Protein AF-A3MXR7-F1 (afdb_monomer_lite)

Sequence (160 aa):
MDPGIRRGLWGSVVAAVLIEAVLILSQAYGIFHAAPLALMSALVAVAVYVYFNFTKALRSAAFTALGPPVIGTAAVGVALMWTGAGVGAALVALAYLGEPVMGYFVYKRLREINAAWATLFLASAAAYAYTLPTVLLGYWQIPAAADAIKLAALIYFLRR

Secondary structure (DSSP, 8-state):
--HHHHHHHHHHHHHHHHHHHHHHHHHHH-TTSHHHHHHHHHHHHHHHHHHHHHHHHH--HHHHHHHHHHHHHHHHHHHHHHTT-THHHHHHHHHHTHHHHHHHHHHHHHHTT-HHHHHHHHHHHHHHHHHGGGGGGT-THHHHHHHHHHHHHHHHHHT-

Radius of gyration: 14.96 Å; chains: 1; bounding box: 36×28×37 Å

pLDDT: mean 95.26, std 2.96, range [83.44, 98.44]

Organism: Pyrobaculum calidifontis (strain DSM 21063 / JCM 11548 / VA1) (NCBI:txid410359)

Foldseek 3Di:
DPPLLLQLLVLLLVLLVLVLVLLVCCLVPNNLDPVSLVSLQVSLVSLVRSLVSCCVVLVDPV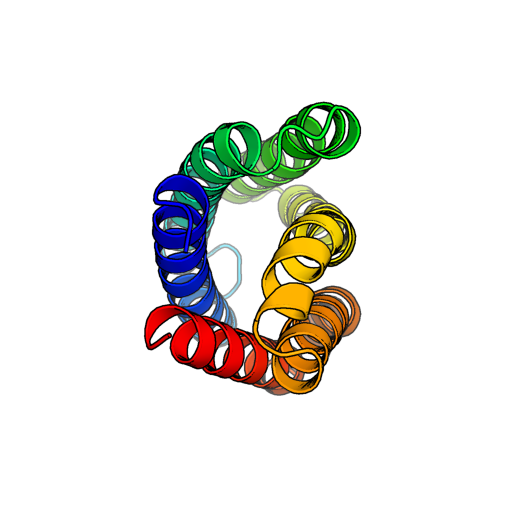LVVLSCVLSVLSNVLSVCSPVVHPVSVVSNLVSLCCQLVNLVSSLVVVVVVPVVLSCQLSVLSNQLSVCVVCVVVVPSVRSNVSSVSNSVSSVVSSVD

Structure (mmCIF, N/CA/C/O backbone):
data_AF-A3MXR7-F1
#
_entry.id   AF-A3MXR7-F1
#
loop_
_atom_site.group_PDB
_atom_site.id
_atom_site.type_symbol
_atom_site.label_atom_id
_atom_site.label_alt_id
_atom_site.label_comp_id
_atom_site.label_asym_id
_atom_site.label_entity_id
_atom_site.label_seq_id
_atom_site.pdbx_PDB_ins_code
_atom_site.Cartn_x
_atom_site.Cartn_y
_atom_site.Cartn_z
_atom_site.occupancy
_atom_site.B_iso_or_equiv
_atom_site.auth_seq_id
_atom_site.auth_comp_id
_atom_site.auth_asym_id
_atom_site.auth_atom_id
_atom_site.pdbx_PDB_model_num
ATOM 1 N N . MET A 1 1 ? -21.221 -0.484 11.506 1.00 83.44 1 MET A N 1
ATOM 2 C CA . MET A 1 1 ? -19.858 0.039 11.253 1.00 83.44 1 MET A CA 1
ATOM 3 C C . MET A 1 1 ? -19.929 1.535 10.954 1.00 83.44 1 MET A C 1
ATOM 5 O O . MET A 1 1 ? -20.853 1.940 10.258 1.00 83.44 1 MET A O 1
ATOM 9 N N . ASP A 1 2 ? -18.996 2.345 11.470 1.00 86.44 2 ASP A N 1
ATOM 10 C CA . ASP A 1 2 ? -18.902 3.782 11.151 1.00 86.44 2 ASP A CA 1
ATOM 11 C C . ASP A 1 2 ? -18.799 4.015 9.619 1.00 86.44 2 ASP A C 1
ATOM 13 O O . ASP A 1 2 ? -18.068 3.277 8.944 1.00 86.44 2 ASP A O 1
ATOM 17 N N . PRO A 1 3 ? -19.509 5.006 9.036 1.00 88.25 3 PRO A N 1
ATOM 18 C CA . PRO A 1 3 ? -19.511 5.231 7.589 1.00 88.25 3 PRO A CA 1
ATOM 19 C C . PRO A 1 3 ? -18.133 5.543 6.992 1.00 88.25 3 PRO A C 1
ATOM 21 O O . PRO A 1 3 ? -17.884 5.193 5.837 1.00 88.25 3 PRO A O 1
ATOM 24 N N . GLY A 1 4 ? -17.252 6.204 7.748 1.00 88.94 4 GLY A N 1
ATOM 25 C CA . GLY A 1 4 ? -15.880 6.494 7.342 1.00 88.94 4 GLY A CA 1
ATOM 26 C C . GLY A 1 4 ? -15.013 5.238 7.329 1.00 88.94 4 GLY A C 1
ATOM 27 O O . GLY A 1 4 ? -14.284 5.028 6.362 1.00 88.94 4 GLY A O 1
ATOM 28 N N . ILE A 1 5 ? -15.165 4.345 8.318 1.00 92.38 5 ILE A N 1
ATOM 29 C CA . ILE A 1 5 ? -14.515 3.021 8.291 1.00 92.38 5 ILE A CA 1
ATOM 30 C C . ILE A 1 5 ? -14.971 2.236 7.063 1.00 92.38 5 ILE A C 1
ATOM 32 O O . ILE A 1 5 ? -14.135 1.757 6.304 1.00 92.38 5 ILE A O 1
ATOM 36 N N . ARG A 1 6 ? -16.282 2.151 6.811 1.00 94.31 6 ARG A N 1
ATOM 37 C CA . ARG A 1 6 ? -16.815 1.373 5.683 1.00 94.31 6 ARG A CA 1
ATOM 38 C C . ARG A 1 6 ? -16.319 1.884 4.326 1.00 94.31 6 ARG A C 1
ATOM 40 O O . ARG A 1 6 ? -15.952 1.082 3.473 1.00 94.31 6 ARG A O 1
ATOM 47 N N . ARG A 1 7 ? -16.285 3.207 4.120 1.00 95.38 7 ARG A N 1
ATOM 48 C CA . ARG A 1 7 ? -15.727 3.816 2.896 1.00 95.38 7 ARG A CA 1
ATOM 49 C C . ARG A 1 7 ? -14.224 3.583 2.770 1.00 95.38 7 ARG A C 1
ATOM 51 O O . ARG A 1 7 ? -13.757 3.256 1.684 1.00 95.38 7 ARG A O 1
ATOM 58 N N . GLY A 1 8 ? -13.488 3.705 3.877 1.00 95.12 8 GLY A N 1
ATOM 59 C CA . GLY A 1 8 ? -12.064 3.381 3.929 1.00 95.12 8 GLY A CA 1
ATOM 60 C C . GLY A 1 8 ? -11.797 1.935 3.510 1.00 95.12 8 GLY A C 1
ATOM 61 O O . GLY A 1 8 ? -10.971 1.708 2.636 1.00 95.12 8 GLY A O 1
ATOM 62 N N . LEU A 1 9 ? -12.568 0.975 4.036 1.00 96.62 9 LEU A N 1
ATOM 63 C CA . LEU A 1 9 ? -12.457 -0.442 3.6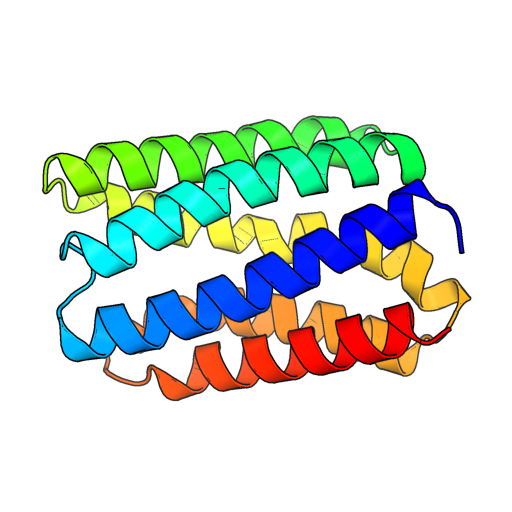70 1.00 96.62 9 LEU A CA 1
ATOM 64 C C . LEU A 1 9 ? -12.776 -0.704 2.195 1.00 96.62 9 LEU A C 1
ATOM 66 O O . LEU A 1 9 ? -12.068 -1.479 1.562 1.00 96.62 9 LEU A O 1
ATOM 70 N N . TRP A 1 10 ? -13.793 -0.051 1.627 1.00 97.12 10 TRP A N 1
ATOM 71 C CA . TRP A 1 10 ? -14.056 -0.134 0.185 1.00 97.12 10 TRP A CA 1
ATOM 72 C C . TRP A 1 10 ? -12.869 0.365 -0.638 1.00 97.12 10 TRP A C 1
ATOM 74 O O . TRP A 1 10 ? -12.454 -0.307 -1.578 1.00 97.12 10 TRP A O 1
ATOM 84 N N . GLY A 1 11 ? -12.285 1.503 -0.257 1.00 96.75 11 GLY A N 1
ATOM 85 C CA . GLY A 1 11 ? -11.065 1.998 -0.890 1.00 96.75 11 GLY A CA 1
ATOM 86 C C . GLY A 1 11 ? -9.891 1.024 -0.737 1.00 96.75 11 GLY A C 1
ATOM 87 O O . GLY A 1 11 ? -9.161 0.804 -1.695 1.00 96.75 11 GLY A O 1
ATOM 88 N N . SER A 1 12 ? -9.743 0.375 0.422 1.00 96.88 12 SER A N 1
ATOM 89 C CA . SER A 1 12 ? -8.726 -0.663 0.641 1.00 96.88 12 SER A CA 1
ATOM 90 C C . SER A 1 12 ? -8.955 -1.920 -0.205 1.00 96.88 12 SER A C 1
ATOM 92 O O . SER A 1 12 ? -7.984 -2.522 -0.649 1.00 96.88 12 SER A O 1
ATOM 94 N N . VAL A 1 13 ? -10.208 -2.307 -0.468 1.00 98.12 13 VAL A N 1
ATOM 95 C CA . VAL A 1 13 ? -10.530 -3.396 -1.408 1.00 98.12 13 VAL A CA 1
ATOM 96 C C . VAL A 1 13 ? -10.111 -3.024 -2.823 1.00 98.12 13 VAL A C 1
ATOM 98 O O . VAL A 1 13 ? -9.463 -3.822 -3.492 1.00 98.12 13 VAL A O 1
ATOM 101 N N . VAL A 1 14 ? -10.439 -1.806 -3.265 1.00 98.12 14 VAL A N 1
ATOM 102 C CA . VAL A 1 14 ? -9.998 -1.306 -4.574 1.00 98.12 14 VAL A CA 1
ATOM 103 C C . VAL A 1 14 ? -8.471 -1.302 -4.650 1.00 98.12 14 VAL A C 1
ATOM 105 O O . VAL A 1 14 ? -7.920 -1.768 -5.640 1.00 98.12 14 VAL A O 1
ATOM 108 N N . ALA A 1 15 ? -7.786 -0.846 -3.597 1.00 97.50 15 ALA A N 1
ATOM 109 C CA . ALA A 1 15 ? -6.329 -0.863 -3.537 1.00 97.50 15 ALA A CA 1
ATOM 110 C C . ALA A 1 15 ? -5.756 -2.281 -3.674 1.00 97.50 15 ALA A C 1
ATOM 112 O O . ALA A 1 15 ? -4.865 -2.475 -4.488 1.00 97.50 15 ALA A O 1
ATOM 113 N N . ALA A 1 16 ? -6.287 -3.270 -2.951 1.00 97.62 16 ALA A N 1
ATOM 114 C CA . ALA A 1 16 ? -5.831 -4.659 -3.059 1.00 97.62 16 ALA A CA 1
ATOM 115 C C . ALA A 1 16 ? -5.998 -5.212 -4.491 1.00 97.62 16 ALA A C 1
ATOM 117 O O . ALA A 1 16 ? -5.058 -5.709 -5.099 1.00 97.62 16 ALA A O 1
ATOM 118 N N . VAL A 1 17 ? -7.157 -4.996 -5.122 1.00 98.25 17 VAL A N 1
ATOM 119 C CA . VAL A 1 17 ? -7.364 -5.417 -6.523 1.00 98.25 17 VAL A CA 1
ATOM 120 C C . VAL A 1 17 ? -6.369 -4.745 -7.480 1.00 98.25 17 VAL A C 1
ATOM 122 O O . VAL A 1 17 ? -5.852 -5.383 -8.397 1.00 98.25 17 VAL A O 1
ATOM 125 N N . LEU A 1 18 ? -6.086 -3.456 -7.276 1.00 97.94 18 LEU A N 1
ATOM 126 C CA . LEU A 1 18 ? -5.090 -2.738 -8.071 1.00 97.94 18 LEU A CA 1
ATOM 127 C C . LEU A 1 18 ? -3.665 -3.244 -7.808 1.00 97.94 18 LEU A C 1
ATOM 129 O O . LEU A 1 18 ? -2.881 -3.303 -8.749 1.00 97.94 18 LEU A O 1
ATOM 133 N N . ILE A 1 19 ? -3.330 -3.622 -6.572 1.00 96.81 19 ILE A N 1
ATOM 134 C CA . ILE A 1 19 ? -2.037 -4.215 -6.209 1.00 96.81 19 ILE A CA 1
ATOM 135 C C . ILE A 1 19 ? -1.824 -5.531 -6.957 1.00 96.81 19 ILE A C 1
ATOM 137 O O . ILE A 1 19 ? -0.790 -5.692 -7.603 1.00 96.81 19 ILE A O 1
ATOM 141 N N . GLU A 1 20 ? -2.810 -6.427 -6.954 1.00 97.38 20 GLU A N 1
ATOM 142 C CA . GLU A 1 20 ? -2.746 -7.681 -7.715 1.00 97.38 20 GLU A CA 1
ATOM 143 C C . GLU A 1 20 ? -2.509 -7.426 -9.208 1.00 97.38 20 GLU A C 1
ATOM 145 O O . GLU A 1 20 ? -1.615 -8.006 -9.827 1.00 97.38 20 GLU A O 1
ATOM 150 N N . ALA A 1 21 ? -3.256 -6.484 -9.791 1.00 97.81 21 ALA A N 1
ATOM 151 C CA . ALA A 1 21 ? -3.072 -6.098 -11.185 1.00 97.81 21 ALA A CA 1
ATOM 152 C C . ALA A 1 21 ? -1.672 -5.509 -11.446 1.00 97.81 21 ALA A C 1
ATOM 154 O O . ALA A 1 21 ? -1.057 -5.819 -12.468 1.00 97.81 21 ALA A O 1
ATOM 155 N N . VAL A 1 22 ? -1.132 -4.702 -10.524 1.00 97.25 22 VAL A N 1
ATOM 156 C CA . VAL A 1 22 ? 0.243 -4.188 -10.602 1.00 97.25 22 VAL A CA 1
ATOM 157 C C . VAL A 1 22 ? 1.254 -5.327 -10.588 1.00 97.25 22 VAL A C 1
ATOM 159 O O . VAL A 1 22 ? 2.165 -5.301 -11.413 1.00 97.25 22 VAL A O 1
ATOM 162 N N . LEU A 1 23 ? 1.116 -6.314 -9.699 1.00 96.38 23 LEU A N 1
ATOM 163 C CA . LEU A 1 23 ? 2.036 -7.452 -9.619 1.00 96.38 23 LEU A CA 1
ATOM 164 C C . LEU A 1 23 ? 2.030 -8.262 -10.919 1.00 96.38 23 LEU A C 1
ATOM 166 O O . LEU A 1 23 ? 3.094 -8.505 -11.487 1.00 96.38 23 LEU A O 1
ATOM 170 N N . ILE A 1 24 ? 0.845 -8.598 -11.436 1.00 97.00 24 ILE A N 1
ATOM 171 C CA . ILE A 1 24 ? 0.683 -9.358 -12.685 1.00 97.00 24 ILE A CA 1
ATOM 172 C C . ILE A 1 24 ? 1.297 -8.602 -13.870 1.00 97.00 24 ILE A C 1
ATOM 174 O O . ILE A 1 24 ? 2.087 -9.160 -14.633 1.00 97.00 24 ILE A O 1
ATOM 178 N N . LEU A 1 25 ? 0.965 -7.317 -14.032 1.00 97.44 25 LEU A N 1
ATOM 179 C CA . LEU A 1 25 ? 1.476 -6.519 -15.149 1.00 97.44 25 LEU A CA 1
ATOM 180 C C . LEU A 1 25 ? 2.975 -6.241 -15.023 1.00 97.44 25 LEU A C 1
ATOM 182 O O . LEU A 1 25 ? 3.672 -6.215 -16.034 1.00 97.44 25 LEU A O 1
ATOM 186 N N . SER A 1 26 ? 3.483 -6.056 -13.804 1.00 96.25 26 SER A N 1
ATOM 187 C CA . SER A 1 26 ? 4.916 -5.870 -13.560 1.00 96.25 26 SER A CA 1
ATOM 188 C C . SER A 1 26 ? 5.708 -7.137 -13.854 1.00 96.25 26 SER A C 1
ATOM 190 O O . SER A 1 26 ? 6.800 -7.046 -14.408 1.00 96.25 26 SER A O 1
ATOM 192 N N . GLN A 1 27 ? 5.159 -8.311 -13.536 1.00 96.19 27 GLN A N 1
ATOM 193 C CA . GLN A 1 27 ? 5.761 -9.591 -13.898 1.00 96.19 27 GLN A CA 1
ATOM 194 C C . GLN A 1 27 ? 5.785 -9.791 -15.420 1.00 96.19 27 GLN A C 1
ATOM 196 O O . GLN A 1 27 ? 6.782 -10.270 -15.954 1.00 96.19 27 GLN A O 1
ATOM 201 N N . ALA A 1 28 ? 4.708 -9.419 -16.118 1.00 96.69 28 ALA A N 1
ATOM 202 C CA . ALA A 1 28 ? 4.582 -9.618 -17.561 1.00 96.69 28 ALA A CA 1
ATOM 203 C C . ALA A 1 28 ? 5.395 -8.614 -18.399 1.00 96.69 28 ALA A C 1
ATOM 205 O O . ALA A 1 28 ? 5.985 -8.993 -19.407 1.00 96.69 28 ALA A O 1
ATOM 206 N N . TYR A 1 29 ? 5.415 -7.338 -18.001 1.00 96.75 29 TYR A N 1
ATOM 207 C CA . TYR A 1 29 ? 5.932 -6.237 -18.826 1.00 96.75 29 TYR A CA 1
ATOM 208 C C . TYR A 1 29 ? 7.077 -5.447 -18.176 1.00 96.75 29 TYR A C 1
ATOM 210 O O . TYR A 1 29 ? 7.679 -4.591 -18.822 1.00 96.75 29 TYR A O 1
ATOM 218 N N . GLY A 1 30 ? 7.389 -5.717 -16.908 1.00 94.94 30 GLY A N 1
ATOM 219 C CA . GLY A 1 30 ? 8.355 -4.959 -16.117 1.00 94.94 30 GLY A CA 1
ATOM 220 C C . GLY A 1 30 ? 7.739 -3.761 -15.387 1.00 94.94 30 GLY A C 1
ATOM 221 O O . GLY A 1 30 ? 6.766 -3.150 -15.825 1.00 94.94 30 GLY A O 1
ATOM 222 N N . ILE A 1 31 ? 8.350 -3.392 -14.259 1.00 93.50 31 ILE A N 1
ATOM 223 C CA . ILE A 1 31 ? 7.847 -2.353 -13.339 1.00 93.50 31 ILE A CA 1
ATOM 224 C C . ILE A 1 31 ? 7.859 -0.927 -13.920 1.00 93.50 31 ILE A C 1
ATOM 226 O O . ILE A 1 31 ? 7.151 -0.062 -13.417 1.00 93.50 31 ILE A O 1
ATOM 230 N N . PHE A 1 32 ? 8.651 -0.678 -14.969 1.00 96.19 32 PHE A N 1
ATOM 231 C CA . PHE A 1 32 ? 8.739 0.622 -15.653 1.00 96.19 32 PHE A CA 1
ATOM 232 C C . PHE A 1 32 ? 7.809 0.730 -16.865 1.00 96.19 32 PHE A C 1
ATOM 234 O O . PHE A 1 32 ? 7.804 1.747 -17.555 1.00 96.19 32 PHE A O 1
ATOM 241 N N . HIS A 1 33 ? 7.022 -0.307 -17.154 1.00 97.69 33 HIS A N 1
ATOM 242 C CA . HIS A 1 33 ? 6.055 -0.247 -18.237 1.00 97.69 33 HIS A CA 1
ATOM 243 C C . HIS A 1 33 ? 4.906 0.718 -17.891 1.00 97.69 33 HIS A C 1
ATOM 245 O O . HIS A 1 33 ? 4.482 0.819 -16.739 1.00 97.69 33 HIS A O 1
ATOM 251 N N . ALA A 1 34 ? 4.351 1.410 -18.890 1.00 97.50 34 ALA A N 1
ATOM 252 C CA . ALA A 1 34 ? 3.332 2.442 -18.666 1.00 97.50 34 ALA A CA 1
ATOM 253 C C . ALA A 1 34 ? 2.077 1.912 -17.946 1.00 97.50 34 ALA A C 1
ATOM 255 O O . ALA A 1 34 ? 1.485 2.614 -17.131 1.00 97.50 34 ALA A O 1
ATOM 256 N N . ALA A 1 35 ? 1.683 0.663 -18.220 1.00 97.75 35 ALA A N 1
ATOM 257 C CA . ALA A 1 35 ? 0.505 0.045 -17.609 1.00 97.75 35 ALA A CA 1
ATOM 258 C C . ALA A 1 35 ? 0.625 -0.141 -16.076 1.00 97.75 35 ALA A C 1
ATOM 260 O O . ALA A 1 35 ? -0.219 0.407 -15.363 1.00 97.75 35 ALA A O 1
ATOM 261 N N . PRO A 1 36 ? 1.644 -0.841 -15.525 1.00 97.38 36 PRO A N 1
ATOM 262 C CA . PRO A 1 36 ? 1.823 -0.915 -14.074 1.00 97.38 36 PRO A CA 1
ATOM 263 C C . PRO A 1 36 ? 2.065 0.461 -13.444 1.00 97.38 36 PRO A C 1
ATOM 265 O O . PRO A 1 36 ? 1.512 0.725 -12.379 1.00 97.38 36 PRO A O 1
ATOM 268 N N . LEU A 1 37 ? 2.788 1.374 -14.106 1.00 98.00 37 LEU A N 1
ATOM 269 C CA . LEU A 1 37 ? 2.983 2.737 -13.595 1.00 98.00 37 LEU A CA 1
ATOM 270 C C . LEU A 1 37 ? 1.668 3.514 -13.459 1.00 98.00 37 LEU A C 1
ATOM 272 O O . LEU A 1 37 ? 1.444 4.163 -12.438 1.00 98.00 37 LEU A O 1
ATOM 276 N N . ALA A 1 38 ? 0.768 3.411 -14.439 1.00 98.31 38 ALA A N 1
ATOM 277 C CA . ALA A 1 38 ? -0.552 4.031 -14.368 1.00 98.31 38 ALA A CA 1
ATOM 278 C C . ALA A 1 38 ? -1.376 3.485 -13.190 1.00 98.31 38 ALA A C 1
ATOM 280 O O . ALA A 1 38 ? -2.007 4.259 -12.466 1.00 98.31 38 ALA A O 1
ATOM 281 N N . LEU A 1 39 ? -1.328 2.171 -12.944 1.00 98.25 39 LEU A N 1
ATOM 282 C CA . LEU A 1 39 ? -1.993 1.568 -11.788 1.00 98.25 39 LEU A CA 1
ATOM 283 C C . LEU A 1 39 ? -1.348 1.986 -10.460 1.00 98.25 39 LEU A C 1
ATOM 285 O O . LEU A 1 39 ? -2.065 2.265 -9.502 1.00 98.25 39 LEU A O 1
ATOM 289 N N . MET A 1 40 ? -0.019 2.103 -10.394 1.00 98.25 40 MET A N 1
ATOM 290 C CA . MET A 1 40 ? 0.672 2.638 -9.216 1.00 98.25 40 MET A CA 1
ATOM 291 C C . MET A 1 40 ? 0.295 4.105 -8.952 1.00 98.25 40 MET A C 1
ATOM 293 O O . MET A 1 40 ? 0.072 4.489 -7.805 1.00 98.25 40 MET A O 1
ATOM 297 N N . SER A 1 41 ? 0.147 4.932 -9.992 1.00 98.44 41 SER A N 1
ATOM 298 C CA . SER A 1 41 ? -0.374 6.300 -9.854 1.00 98.44 41 SER A CA 1
ATOM 299 C C . SER A 1 41 ? -1.822 6.313 -9.350 1.00 98.44 41 SER A C 1
ATOM 301 O O . SER A 1 41 ? -2.158 7.098 -8.461 1.00 98.44 41 SER A O 1
ATOM 303 N N . ALA A 1 42 ? -2.672 5.413 -9.851 1.00 98.25 42 ALA A N 1
ATOM 304 C CA . ALA A 1 42 ? -4.031 5.248 -9.340 1.00 98.25 42 ALA A CA 1
ATOM 305 C C . ALA A 1 42 ? -4.037 4.809 -7.864 1.00 98.25 42 ALA A C 1
ATOM 307 O O . ALA A 1 42 ? -4.819 5.336 -7.074 1.00 98.25 42 ALA A O 1
ATOM 308 N N . LEU A 1 43 ? -3.126 3.916 -7.462 1.00 98.00 43 LEU A N 1
ATOM 309 C CA . LEU A 1 43 ? -2.955 3.497 -6.069 1.00 98.00 43 LEU A CA 1
ATOM 310 C C . LEU A 1 43 ? -2.607 4.666 -5.147 1.00 98.00 43 LEU A C 1
ATOM 312 O O . LEU A 1 43 ? -3.147 4.734 -4.047 1.00 98.00 43 LEU A O 1
ATOM 316 N N . VAL A 1 44 ? -1.783 5.620 -5.589 1.00 98.25 44 VAL A N 1
ATOM 317 C CA . VAL A 1 44 ? -1.504 6.843 -4.816 1.00 98.25 44 VAL A CA 1
ATOM 318 C C . VAL A 1 44 ? -2.790 7.645 -4.588 1.00 98.25 44 VAL A C 1
ATOM 320 O O . VAL A 1 44 ? -3.073 8.048 -3.458 1.00 98.25 44 VAL A O 1
ATOM 323 N N . ALA A 1 45 ? -3.617 7.831 -5.621 1.00 98.19 45 ALA A N 1
ATOM 324 C CA . ALA A 1 45 ? -4.900 8.525 -5.482 1.00 98.19 45 ALA A CA 1
ATOM 325 C C . ALA A 1 45 ? -5.868 7.779 -4.542 1.00 98.19 45 ALA A C 1
ATOM 327 O O . ALA A 1 45 ? -6.517 8.394 -3.689 1.00 98.19 45 ALA A O 1
ATOM 328 N N . VAL A 1 46 ? -5.925 6.447 -4.641 1.00 97.88 46 VAL A N 1
ATOM 329 C CA . VAL A 1 46 ? -6.710 5.605 -3.729 1.00 97.88 46 VAL A CA 1
ATOM 330 C C . VAL A 1 46 ? -6.179 5.708 -2.298 1.00 97.88 46 VAL A C 1
ATOM 332 O O . VAL A 1 46 ? -6.975 5.829 -1.370 1.00 97.88 46 VAL A O 1
ATOM 335 N N . ALA A 1 47 ? -4.862 5.739 -2.094 1.00 97.00 47 ALA A N 1
ATOM 336 C CA . ALA A 1 47 ? -4.255 5.885 -0.774 1.00 97.00 47 ALA A CA 1
ATOM 337 C C . ALA A 1 47 ? -4.640 7.220 -0.118 1.00 97.00 47 ALA A C 1
ATOM 339 O O . ALA A 1 47 ? -5.010 7.240 1.056 1.00 97.00 47 ALA A O 1
ATOM 340 N N . VAL A 1 48 ? -4.656 8.317 -0.884 1.00 97.88 48 VAL A N 1
ATOM 341 C CA . VAL A 1 48 ? -5.157 9.624 -0.426 1.00 97.88 48 VAL A CA 1
ATOM 342 C C . VAL A 1 48 ? -6.632 9.537 -0.020 1.00 97.88 48 VAL A C 1
ATOM 344 O O . VAL A 1 48 ? -7.006 9.976 1.072 1.00 97.88 48 VAL A O 1
ATOM 347 N N . TYR A 1 49 ? -7.479 8.933 -0.860 1.00 97.06 49 TYR A N 1
ATOM 348 C CA . TYR A 1 49 ? -8.898 8.734 -0.551 1.00 97.06 49 TYR A CA 1
ATOM 349 C C . TYR A 1 49 ? -9.097 7.924 0.740 1.00 97.06 49 TYR A C 1
ATOM 351 O O . TYR A 1 49 ? -9.857 8.326 1.628 1.00 97.06 49 TYR A O 1
ATOM 359 N N . VAL A 1 50 ? -8.403 6.794 0.865 1.00 96.38 50 VAL A N 1
ATOM 360 C CA . VAL A 1 50 ? -8.473 5.899 2.025 1.00 96.38 50 VAL A CA 1
ATOM 361 C C . VAL A 1 50 ? -8.010 6.623 3.288 1.00 96.38 50 VAL A C 1
ATOM 363 O O . VAL A 1 50 ? -8.704 6.583 4.306 1.00 96.38 50 VAL A O 1
ATOM 366 N N . TYR A 1 51 ? -6.898 7.356 3.207 1.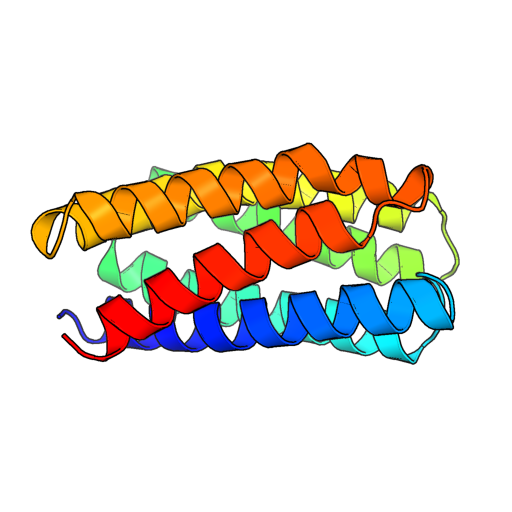00 96.25 51 TYR A N 1
ATOM 367 C CA . TYR A 1 51 ? -6.372 8.163 4.302 1.00 96.25 51 TYR A CA 1
ATOM 368 C C . TYR A 1 51 ? -7.398 9.166 4.823 1.00 96.25 51 TYR A C 1
ATOM 370 O O . TYR A 1 51 ? -7.660 9.193 6.023 1.00 96.25 51 TYR A O 1
ATOM 378 N N . PHE A 1 52 ? -8.052 9.946 3.959 1.00 96.00 52 PHE A N 1
ATOM 379 C CA . PHE A 1 52 ? -9.041 10.921 4.425 1.00 96.00 52 PHE A CA 1
ATOM 380 C C . PHE A 1 52 ? -10.259 10.278 5.097 1.00 96.00 52 PHE A C 1
ATOM 382 O O . PHE A 1 52 ? -10.785 10.832 6.067 1.00 96.00 52 PHE A O 1
ATOM 389 N N . ASN A 1 53 ? -10.714 9.121 4.611 1.00 95.50 53 ASN A N 1
ATOM 390 C CA . ASN A 1 53 ? -11.828 8.402 5.229 1.00 95.50 53 ASN A CA 1
ATOM 391 C C . ASN A 1 53 ? -11.437 7.832 6.600 1.00 95.50 53 ASN A C 1
ATOM 393 O O . ASN A 1 53 ? -12.170 8.018 7.575 1.00 95.50 53 ASN A O 1
ATOM 397 N N 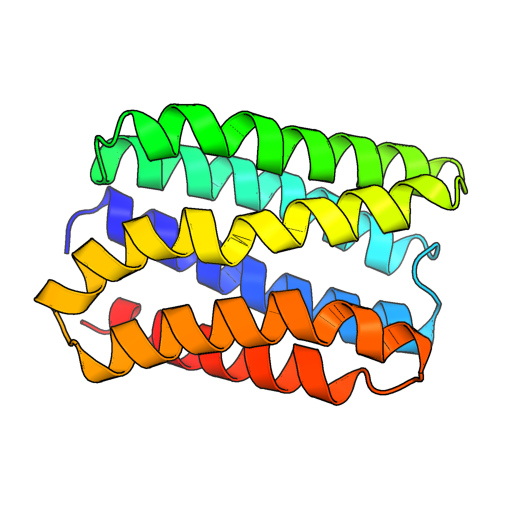. PHE A 1 54 ? -10.260 7.211 6.707 1.00 94.44 54 PHE A N 1
ATOM 398 C CA . PHE A 1 54 ? -9.785 6.657 7.971 1.00 94.44 54 PHE A CA 1
ATOM 399 C C . PHE A 1 54 ? -9.371 7.723 8.979 1.00 94.44 54 PHE A C 1
ATOM 401 O O . PHE A 1 54 ? -9.693 7.574 10.150 1.00 94.44 54 PHE A O 1
ATOM 408 N N . THR A 1 55 ? -8.763 8.833 8.573 1.00 93.00 55 THR A N 1
ATOM 409 C CA . THR A 1 55 ? -8.423 9.933 9.490 1.00 93.00 55 THR A CA 1
ATOM 410 C C . THR A 1 55 ? -9.663 10.456 10.216 1.00 93.00 55 THR A C 1
ATOM 412 O O . THR A 1 55 ? -9.653 10.605 11.440 1.00 93.00 55 THR A O 1
ATOM 415 N N . LYS A 1 56 ? -10.772 10.649 9.488 1.00 87.88 56 LYS A N 1
ATOM 416 C CA . LYS A 1 56 ? -12.048 11.101 10.068 1.00 87.88 56 LYS A CA 1
ATOM 417 C C . LYS A 1 56 ? -12.634 10.092 11.060 1.00 87.88 56 LYS A C 1
ATOM 419 O O . LYS A 1 56 ? -13.170 10.495 12.092 1.00 87.88 56 LYS A O 1
ATOM 424 N N . ALA A 1 57 ? -12.526 8.801 10.751 1.00 90.06 57 ALA A N 1
ATOM 425 C CA . ALA A 1 57 ? -13.133 7.732 11.537 1.00 90.06 57 ALA A CA 1
ATOM 426 C C . ALA A 1 57 ? -12.278 7.280 12.736 1.00 90.06 57 ALA A C 1
ATOM 428 O O . ALA A 1 57 ? -12.790 7.024 13.824 1.00 90.06 57 ALA A O 1
ATOM 429 N N . LEU A 1 58 ? -10.960 7.186 12.556 1.00 90.31 58 LEU A N 1
ATOM 430 C CA . LEU A 1 58 ? -10.023 6.702 13.567 1.00 90.31 58 LEU A CA 1
ATOM 431 C C . LEU A 1 58 ? -9.705 7.770 14.613 1.00 90.31 58 LEU A C 1
ATOM 433 O O . LEU A 1 58 ? -9.485 7.408 15.768 1.00 90.31 58 LEU A O 1
ATOM 437 N N . ARG A 1 59 ? -9.690 9.056 14.220 1.00 88.69 59 ARG A N 1
ATOM 438 C CA . ARG A 1 59 ? -9.354 10.210 15.080 1.00 88.69 59 ARG A CA 1
ATOM 439 C C . ARG A 1 59 ? -8.035 10.035 15.849 1.00 88.69 59 ARG A C 1
ATOM 441 O O . ARG A 1 59 ? -7.888 10.505 16.972 1.00 88.69 59 ARG A O 1
ATOM 448 N N . SER A 1 60 ? -7.073 9.332 15.252 1.00 92.31 60 SER A N 1
ATOM 449 C CA . SER A 1 60 ? -5.762 9.082 15.849 1.00 92.31 60 SER A CA 1
ATOM 450 C C . SER A 1 60 ? -4.747 10.095 15.335 1.00 92.31 60 SER A C 1
ATOM 452 O O . SER A 1 60 ? -4.470 10.128 14.139 1.00 92.31 60 SER A O 1
ATOM 454 N N . ALA A 1 61 ? -4.149 10.879 16.237 1.00 92.00 61 ALA A N 1
ATOM 455 C CA . ALA A 1 61 ? -3.105 11.842 15.881 1.00 92.00 61 ALA A CA 1
ATOM 456 C C . ALA A 1 61 ? -1.901 11.172 15.196 1.00 92.00 61 ALA A C 1
ATOM 458 O O . ALA A 1 61 ? -1.371 11.704 14.226 1.00 92.00 61 ALA A O 1
ATOM 459 N N . ALA A 1 62 ? -1.517 9.974 15.650 1.00 92.88 62 ALA A N 1
ATOM 460 C CA . ALA A 1 62 ? -0.420 9.215 15.056 1.00 92.88 62 ALA A CA 1
ATOM 461 C C . ALA A 1 62 ? -0.730 8.781 13.613 1.00 92.88 62 ALA A C 1
ATOM 463 O O . ALA A 1 62 ? 0.108 8.959 12.738 1.00 92.88 62 ALA A O 1
ATOM 464 N N . PHE A 1 63 ? -1.943 8.284 13.336 1.00 93.44 63 PHE A N 1
ATOM 465 C CA . PHE A 1 63 ? -2.359 7.944 11.968 1.00 93.44 63 PHE A CA 1
ATOM 466 C C . PHE A 1 63 ? -2.319 9.171 11.044 1.00 93.44 63 PHE A C 1
ATOM 468 O O . PHE A 1 63 ? -1.787 9.103 9.938 1.00 93.44 63 PHE A O 1
ATOM 475 N N . THR A 1 64 ? -2.833 10.309 11.521 1.00 94.62 64 THR A N 1
ATOM 476 C CA . THR A 1 64 ? -2.823 11.579 10.780 1.00 94.62 64 THR A CA 1
ATOM 477 C C . THR A 1 64 ? -1.403 12.074 10.501 1.00 94.62 64 THR A C 1
ATOM 479 O O . THR A 1 64 ? -1.147 12.626 9.438 1.00 94.62 64 THR A O 1
ATOM 482 N N . ALA A 1 65 ? -0.469 11.875 11.432 1.00 94.50 65 ALA A N 1
ATOM 483 C CA . ALA A 1 65 ? 0.917 12.303 11.264 1.00 94.50 65 ALA A CA 1
ATOM 484 C C . ALA A 1 65 ? 1.721 11.375 10.336 1.00 94.50 65 ALA A C 1
ATOM 486 O O . ALA A 1 65 ? 2.537 11.853 9.553 1.00 94.50 65 ALA A O 1
ATOM 487 N N . LEU A 1 66 ? 1.493 10.060 10.407 1.00 94.06 66 LEU A N 1
ATOM 488 C CA . LEU A 1 66 ? 2.262 9.056 9.660 1.00 94.06 66 LEU A CA 1
ATOM 489 C C . LEU A 1 66 ? 1.766 8.850 8.223 1.00 94.06 66 LEU A C 1
ATOM 491 O O . LEU A 1 66 ? 2.557 8.503 7.348 1.00 94.06 66 LEU A O 1
ATOM 495 N N . GLY A 1 67 ? 0.477 9.082 7.959 1.00 93.56 67 GLY A N 1
ATOM 496 C CA . GLY A 1 67 ? -0.110 8.873 6.634 1.00 93.56 67 GLY A CA 1
ATOM 497 C C . GLY A 1 67 ? 0.502 9.731 5.521 1.00 93.56 67 GLY A C 1
ATOM 498 O O . GLY A 1 67 ? 0.904 9.165 4.502 1.00 93.56 67 GLY A O 1
ATOM 499 N N . PRO A 1 68 ? 0.614 11.066 5.677 1.00 96.62 68 PRO A N 1
ATOM 500 C CA . PRO A 1 68 ? 1.149 11.928 4.628 1.00 96.62 68 PRO A CA 1
ATOM 501 C C . PRO A 1 68 ? 2.593 11.597 4.224 1.00 96.62 68 PRO A C 1
ATOM 503 O O . PRO A 1 68 ? 2.830 11.524 3.021 1.00 96.62 68 PRO A O 1
ATOM 506 N N . PRO A 1 69 ? 3.540 11.324 5.148 1.00 96.62 69 PRO A N 1
ATOM 507 C CA . PRO A 1 69 ? 4.866 10.839 4.774 1.00 96.62 69 PRO A CA 1
ATOM 508 C C . PRO A 1 69 ? 4.828 9.557 3.935 1.00 96.62 69 PRO A C 1
ATOM 510 O O . PRO A 1 69 ? 5.439 9.525 2.875 1.00 96.62 69 PRO A O 1
ATOM 513 N N . VAL A 1 70 ? 4.065 8.535 4.343 1.00 96.00 70 VAL A N 1
ATOM 514 C CA . VAL A 1 70 ? 3.978 7.255 3.611 1.00 96.00 70 VAL A CA 1
ATOM 515 C C . VAL A 1 70 ? 3.426 7.458 2.196 1.00 96.00 70 VAL A C 1
ATOM 517 O O . VAL A 1 70 ? 4.014 6.995 1.218 1.00 96.00 70 VAL A O 1
ATOM 520 N N . ILE A 1 71 ? 2.321 8.197 2.073 1.00 97.69 71 ILE A N 1
ATOM 521 C CA . ILE A 1 71 ? 1.690 8.491 0.779 1.00 97.69 71 ILE A CA 1
ATOM 522 C C . ILE A 1 71 ? 2.602 9.364 -0.085 1.00 97.69 71 ILE A C 1
ATOM 524 O O . ILE A 1 71 ? 2.737 9.116 -1.280 1.00 97.69 71 ILE A O 1
ATOM 528 N N . GLY A 1 72 ? 3.244 10.369 0.512 1.00 98.00 72 GLY A N 1
ATOM 529 C CA . GLY A 1 72 ? 4.169 11.266 -0.169 1.00 98.00 72 GLY A CA 1
ATOM 530 C C . GLY A 1 72 ? 5.382 10.523 -0.719 1.00 98.00 72 GLY A C 1
ATOM 531 O O . GLY A 1 72 ? 5.730 10.705 -1.882 1.00 98.00 72 GLY A O 1
ATOM 532 N N . THR A 1 73 ? 5.981 9.626 0.069 1.00 97.81 73 THR A N 1
ATOM 533 C CA . THR A 1 73 ? 7.086 8.773 -0.385 1.00 97.81 73 THR A CA 1
ATOM 534 C C . THR A 1 73 ? 6.660 7.885 -1.554 1.00 97.81 73 THR A C 1
ATOM 536 O O . THR A 1 73 ? 7.386 7.818 -2.546 1.00 97.81 73 THR A O 1
ATOM 539 N N . ALA A 1 74 ? 5.474 7.267 -1.495 1.00 97.44 74 ALA A N 1
ATOM 540 C CA . ALA A 1 74 ? 4.947 6.487 -2.616 1.00 97.44 74 ALA A CA 1
ATOM 541 C C . ALA A 1 74 ? 4.726 7.358 -3.865 1.00 97.44 74 ALA A C 1
ATOM 543 O O . ALA A 1 74 ? 5.140 6.980 -4.958 1.00 97.44 74 ALA A O 1
ATOM 544 N N . ALA A 1 75 ? 4.132 8.545 -3.709 1.00 98.31 75 ALA A N 1
ATOM 545 C CA . ALA A 1 75 ? 3.871 9.473 -4.809 1.00 98.31 75 ALA A CA 1
ATOM 546 C C . ALA A 1 75 ? 5.161 9.931 -5.505 1.00 98.31 75 ALA A C 1
ATOM 548 O O . ALA A 1 75 ? 5.248 9.890 -6.732 1.00 98.31 75 ALA A O 1
ATOM 549 N N . VAL A 1 76 ? 6.179 10.315 -4.726 1.00 98.44 76 VAL A N 1
ATOM 550 C CA . VAL A 1 76 ? 7.502 10.687 -5.250 1.00 98.44 76 VAL A CA 1
ATOM 551 C C . VAL A 1 76 ? 8.162 9.494 -5.936 1.00 98.44 76 VAL A C 1
ATOM 553 O O . VAL A 1 76 ? 8.696 9.644 -7.032 1.00 98.44 76 VAL A O 1
ATOM 556 N N . GLY A 1 77 ? 8.087 8.304 -5.334 1.00 98.06 77 GLY A N 1
ATOM 557 C CA . GLY A 1 77 ? 8.608 7.077 -5.930 1.00 98.06 77 GLY A CA 1
ATOM 558 C C . GLY A 1 77 ? 8.009 6.801 -7.308 1.00 98.06 77 GLY A C 1
ATOM 559 O O . GLY A 1 77 ? 8.748 6.641 -8.275 1.00 98.06 77 GLY A O 1
ATOM 560 N N . VAL A 1 78 ? 6.680 6.851 -7.429 1.00 98.00 78 VAL A N 1
ATOM 561 C CA . VAL A 1 78 ? 5.978 6.656 -8.708 1.00 98.00 78 VAL A CA 1
ATOM 562 C C . VAL A 1 78 ? 6.341 7.743 -9.724 1.00 98.00 78 VAL A C 1
ATOM 564 O O . VAL A 1 78 ? 6.595 7.427 -10.884 1.00 98.00 78 VAL A O 1
ATOM 567 N N . ALA A 1 79 ? 6.423 9.010 -9.309 1.00 98.25 79 ALA A N 1
ATOM 568 C CA . ALA A 1 79 ? 6.827 10.107 -10.192 1.00 98.25 79 ALA A CA 1
ATOM 569 C C . ALA A 1 79 ? 8.251 9.919 -10.749 1.00 98.25 79 ALA A C 1
ATOM 571 O O . ALA A 1 79 ? 8.487 10.159 -11.929 1.00 98.25 79 ALA A O 1
ATOM 572 N N . LEU A 1 80 ? 9.188 9.437 -9.928 1.00 98.19 80 LEU A N 1
ATOM 573 C CA . LEU A 1 80 ? 10.543 9.095 -10.371 1.00 98.19 80 LEU A CA 1
ATOM 574 C C . LEU A 1 80 ? 10.563 7.868 -11.291 1.00 98.19 80 LEU A C 1
ATOM 576 O O . LEU A 1 80 ? 11.346 7.816 -12.233 1.00 98.19 80 LEU A O 1
ATOM 580 N N . MET A 1 81 ? 9.688 6.886 -11.076 1.00 97.81 81 MET A N 1
ATOM 581 C CA . MET A 1 81 ? 9.599 5.744 -11.989 1.00 97.81 81 MET A CA 1
ATOM 582 C C . MET A 1 81 ? 9.099 6.153 -13.381 1.00 97.81 81 MET A C 1
ATOM 584 O O . MET A 1 81 ? 9.589 5.615 -14.371 1.00 97.81 81 MET A O 1
ATOM 588 N N . TRP A 1 82 ? 8.212 7.150 -13.482 1.00 98.19 82 TRP A N 1
ATOM 589 C CA . TRP A 1 82 ? 7.795 7.722 -14.770 1.00 98.19 82 TRP A CA 1
ATOM 590 C C . TRP A 1 82 ? 8.940 8.367 -15.560 1.00 98.19 82 TRP A C 1
ATOM 592 O O . TRP A 1 82 ? 8.869 8.426 -16.785 1.00 98.19 82 TRP A O 1
ATOM 602 N N . THR A 1 83 ? 10.011 8.812 -14.896 1.00 97.38 83 THR A N 1
ATOM 603 C CA . THR A 1 83 ? 11.219 9.328 -15.563 1.00 97.38 83 THR A CA 1
ATOM 604 C C . THR A 1 83 ? 12.257 8.237 -15.852 1.00 97.38 83 THR A C 1
ATOM 606 O O . THR A 1 83 ? 13.342 8.536 -16.346 1.00 97.38 83 THR A O 1
ATOM 609 N N . GLY A 1 84 ? 11.943 6.972 -15.549 1.00 95.38 84 GLY A N 1
ATOM 610 C CA . GLY A 1 84 ? 12.857 5.836 -15.678 1.00 95.38 84 GLY A CA 1
ATOM 611 C C . GLY A 1 84 ? 13.877 5.720 -14.541 1.00 95.38 84 GLY A C 1
ATOM 612 O O . GLY A 1 84 ? 14.798 4.907 -14.620 1.00 95.38 84 GLY A O 1
ATOM 613 N N . ALA A 1 85 ? 13.749 6.511 -13.470 1.00 95.69 85 ALA A N 1
ATOM 614 C CA . ALA A 1 85 ? 14.710 6.496 -12.377 1.00 95.69 85 ALA A CA 1
ATOM 615 C C . ALA A 1 85 ? 14.497 5.282 -11.453 1.00 95.69 85 ALA A C 1
ATOM 617 O O . ALA A 1 85 ? 13.510 5.193 -10.719 1.00 95.69 85 ALA A O 1
ATOM 618 N N . GLY A 1 86 ? 15.486 4.379 -11.426 1.00 92.69 86 GLY A N 1
ATOM 619 C CA . GLY A 1 86 ? 15.489 3.157 -10.609 1.00 92.69 86 GLY A CA 1
ATOM 620 C C . GLY A 1 86 ? 15.211 3.375 -9.117 1.00 92.69 86 GLY A C 1
ATOM 621 O O . GLY A 1 86 ? 14.506 2.587 -8.487 1.00 92.69 86 GLY A O 1
ATOM 622 N N . VAL A 1 87 ? 15.702 4.488 -8.563 1.00 95.25 87 VAL A N 1
ATOM 623 C CA . VAL A 1 87 ? 15.482 4.881 -7.160 1.00 95.25 87 VAL A CA 1
ATOM 624 C C . VAL A 1 87 ? 13.995 5.043 -6.814 1.00 95.25 87 VAL A C 1
ATOM 626 O O . VAL A 1 87 ? 13.610 4.838 -5.665 1.00 95.25 87 VAL A O 1
ATOM 629 N N . GLY A 1 88 ? 13.140 5.342 -7.799 1.00 96.06 88 GLY A N 1
ATOM 630 C CA . GLY A 1 88 ? 11.699 5.450 -7.597 1.00 96.06 88 GLY A CA 1
ATOM 631 C C . GLY A 1 88 ? 11.074 4.141 -7.105 1.00 96.06 88 GLY A C 1
ATOM 632 O O . GLY A 1 88 ? 10.283 4.158 -6.165 1.00 96.06 88 GLY A O 1
ATOM 633 N N . ALA A 1 89 ? 11.510 2.999 -7.646 1.00 93.06 89 ALA A N 1
ATOM 634 C CA . ALA A 1 89 ? 11.036 1.683 -7.215 1.00 93.06 89 ALA A CA 1
ATOM 635 C C . ALA A 1 89 ? 11.434 1.376 -5.762 1.00 93.06 89 ALA A C 1
ATOM 637 O O . ALA A 1 89 ? 10.633 0.839 -4.996 1.00 93.06 89 ALA A O 1
ATOM 638 N N . ALA A 1 90 ? 12.644 1.778 -5.354 1.00 93.06 90 ALA A N 1
ATOM 639 C CA . ALA A 1 90 ? 13.092 1.645 -3.970 1.00 93.06 90 ALA A CA 1
ATOM 640 C C . ALA A 1 90 ? 12.242 2.498 -3.014 1.00 93.06 90 ALA A C 1
ATOM 642 O O . ALA A 1 90 ? 11.853 2.017 -1.953 1.00 93.06 90 ALA A O 1
ATOM 643 N N . LEU A 1 91 ? 11.891 3.732 -3.396 1.00 96.00 91 LEU A N 1
ATOM 644 C CA . LEU A 1 91 ? 11.002 4.581 -2.596 1.00 96.00 91 LEU A CA 1
ATOM 645 C C . LEU A 1 91 ? 9.596 3.990 -2.461 1.00 96.00 91 LEU A C 1
ATOM 647 O O . LEU A 1 91 ? 9.042 4.006 -1.364 1.00 96.00 91 LEU A O 1
ATOM 651 N N . VAL A 1 92 ? 9.030 3.433 -3.537 1.00 94.94 92 VAL A N 1
ATOM 652 C CA . VAL A 1 92 ? 7.731 2.743 -3.473 1.00 94.94 92 VAL A CA 1
ATOM 653 C C . VAL A 1 92 ? 7.805 1.547 -2.520 1.00 94.94 92 VAL A C 1
ATOM 655 O O . VAL A 1 92 ? 6.950 1.412 -1.647 1.00 94.94 92 VAL A O 1
ATOM 658 N N . ALA A 1 93 ? 8.847 0.718 -2.624 1.00 92.44 93 ALA A N 1
ATOM 659 C CA . ALA A 1 93 ? 9.037 -0.422 -1.728 1.00 92.44 93 ALA A CA 1
ATOM 660 C C . ALA A 1 93 ? 9.187 0.009 -0.256 1.00 92.44 93 ALA A C 1
ATOM 662 O O . ALA A 1 93 ? 8.581 -0.590 0.631 1.00 92.44 93 ALA A O 1
ATOM 663 N N . LEU A 1 94 ? 9.937 1.084 0.009 1.00 92.81 94 L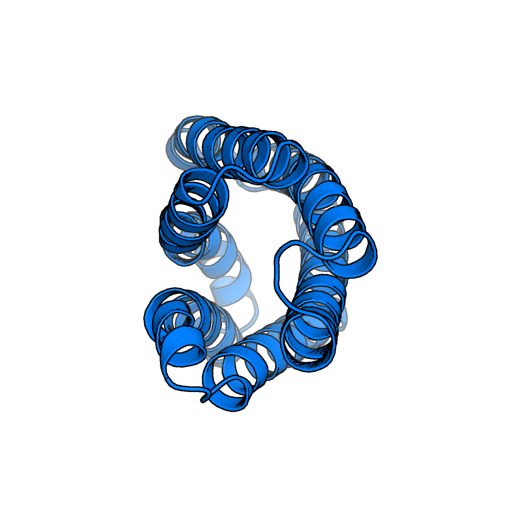EU A N 1
ATOM 664 C CA . LEU A 1 94 ? 10.071 1.658 1.350 1.00 92.81 94 LEU A CA 1
ATOM 665 C C . LEU A 1 94 ? 8.742 2.195 1.888 1.00 92.81 94 LEU A C 1
ATOM 667 O O . LEU A 1 94 ? 8.427 1.971 3.055 1.00 92.81 94 LEU A O 1
ATOM 671 N N . ALA A 1 95 ? 7.939 2.864 1.056 1.00 94.81 95 ALA A N 1
ATOM 672 C CA . ALA A 1 95 ? 6.618 3.342 1.458 1.00 94.81 95 ALA A CA 1
ATOM 673 C C . ALA A 1 95 ? 5.700 2.185 1.893 1.00 94.81 95 ALA A C 1
ATOM 675 O O . ALA A 1 95 ? 4.961 2.322 2.869 1.00 94.81 95 ALA A O 1
ATOM 676 N N . TYR A 1 96 ? 5.797 1.022 1.242 1.00 91.38 96 TYR A N 1
ATOM 677 C CA . TYR A 1 96 ? 5.029 -0.170 1.615 1.00 91.38 96 TYR A CA 1
ATOM 678 C C . TYR A 1 96 ? 5.382 -0.737 2.995 1.00 91.38 96 TYR A C 1
ATOM 680 O O . TYR A 1 96 ? 4.519 -1.334 3.636 1.00 91.38 96 TYR A O 1
ATOM 688 N N . LEU A 1 97 ? 6.576 -0.473 3.538 1.00 91.00 97 LEU A N 1
ATOM 689 C CA . LEU A 1 97 ? 6.878 -0.793 4.942 1.00 91.00 97 LEU A CA 1
ATOM 690 C C . LEU A 1 97 ? 6.009 0.004 5.929 1.00 91.00 97 LEU A C 1
ATOM 692 O O . LEU A 1 97 ? 5.849 -0.399 7.080 1.00 91.00 97 LEU A O 1
ATOM 696 N N . GLY A 1 98 ? 5.428 1.122 5.488 1.00 89.69 98 GLY A N 1
ATOM 697 C CA . GLY A 1 98 ? 4.434 1.876 6.243 1.00 89.69 98 GLY A CA 1
ATOM 698 C C . GLY A 1 98 ? 3.053 1.215 6.272 1.00 89.69 98 GLY A C 1
ATOM 699 O O . GLY A 1 98 ? 2.247 1.542 7.143 1.00 89.69 98 GLY A O 1
ATOM 700 N N . GLU A 1 99 ? 2.758 0.269 5.375 1.00 89.06 99 GLU A N 1
ATOM 701 C CA . GLU A 1 99 ? 1.438 -0.361 5.284 1.00 89.06 99 GLU A CA 1
ATOM 702 C C . GLU A 1 99 ? 1.025 -1.083 6.578 1.00 89.06 99 GLU A C 1
ATOM 704 O O . GLU A 1 99 ? -0.076 -0.812 7.062 1.00 89.06 99 GLU A O 1
ATOM 709 N N . PRO A 1 100 ? 1.865 -1.918 7.223 1.00 89.75 100 PRO A N 1
ATOM 710 C CA . PRO A 1 100 ? 1.484 -2.590 8.467 1.00 89.75 100 PRO A CA 1
ATOM 711 C C . PRO A 1 100 ? 1.300 -1.598 9.619 1.00 89.75 100 PRO A C 1
ATOM 713 O O . PRO A 1 100 ? 0.426 -1.775 10.469 1.00 89.75 100 PRO A O 1
ATOM 716 N N . VAL A 1 101 ? 2.084 -0.514 9.619 1.00 91.81 101 VAL A N 1
ATOM 717 C CA . VAL A 1 101 ? 1.995 0.565 10.612 1.00 91.81 101 VAL A CA 1
ATOM 718 C C . VAL A 1 101 ? 0.650 1.278 10.497 1.00 91.81 101 VAL A C 1
ATOM 720 O O . VAL A 1 101 ? -0.053 1.449 11.492 1.00 91.81 101 VAL A O 1
ATOM 723 N N . MET A 1 102 ? 0.249 1.647 9.281 1.00 93.25 102 MET A N 1
ATOM 724 C CA . MET A 1 102 ? -1.043 2.285 9.020 1.00 93.25 102 MET A CA 1
ATOM 725 C C . MET A 1 102 ? -2.206 1.306 9.236 1.00 93.25 102 MET A C 1
ATOM 727 O O . MET A 1 102 ? -3.216 1.651 9.858 1.00 93.25 102 MET A O 1
ATOM 731 N N . GLY A 1 103 ? -2.036 0.059 8.796 1.00 92.19 103 GLY A N 1
ATOM 732 C CA . GLY A 1 103 ? -2.991 -1.033 8.952 1.00 92.19 103 GLY A CA 1
ATOM 733 C C . GLY A 1 103 ? -3.278 -1.372 10.413 1.00 92.19 103 GLY A C 1
ATOM 734 O O . GLY A 1 103 ? -4.411 -1.719 10.741 1.00 92.19 103 GLY A O 1
ATOM 735 N N . TYR A 1 104 ? -2.318 -1.185 11.323 1.00 94.75 104 TYR A N 1
ATOM 736 C CA . TYR A 1 104 ? -2.510 -1.415 12.756 1.00 94.75 104 TYR A CA 1
ATOM 737 C C . TYR A 1 104 ? -3.628 -0.550 13.367 1.00 94.75 104 TYR A C 1
ATOM 739 O O . TYR A 1 104 ? -4.387 -1.015 14.223 1.00 94.75 104 TYR A O 1
ATOM 747 N N . PHE A 1 105 ? -3.787 0.697 12.919 1.00 93.75 105 PHE A N 1
ATOM 748 C CA . PHE A 1 105 ? -4.858 1.562 13.422 1.00 93.75 105 PHE A CA 1
ATOM 749 C C . PHE A 1 105 ? -6.240 1.100 12.949 1.00 93.75 105 PHE A C 1
ATOM 751 O O . PHE A 1 105 ? -7.203 1.150 13.716 1.00 93.75 105 PHE A O 1
ATOM 758 N N . VAL A 1 106 ? -6.327 0.601 11.713 1.00 92.88 106 VAL A N 1
ATOM 759 C CA . VAL A 1 106 ? -7.549 -0.000 11.163 1.00 92.88 106 VAL A CA 1
ATOM 760 C C . VAL A 1 106 ? -7.853 -1.313 11.886 1.00 92.88 106 VAL A C 1
ATOM 762 O O . VAL A 1 106 ? -8.973 -1.514 12.352 1.00 92.88 106 VAL A O 1
ATOM 765 N N . TYR A 1 107 ? -6.838 -2.157 12.087 1.00 94.19 107 TYR A N 1
ATOM 766 C CA . TYR A 1 107 ? -6.920 -3.404 12.847 1.00 94.19 107 TYR A CA 1
ATOM 767 C C . TYR A 1 107 ? -7.569 -3.209 14.217 1.00 94.19 107 TYR A C 1
ATOM 769 O O . TYR A 1 107 ? -8.471 -3.970 14.562 1.00 94.19 107 TYR A O 1
ATOM 777 N N . LYS A 1 108 ? -7.172 -2.181 14.984 1.00 93.31 108 LYS A N 1
ATOM 778 C CA . LYS A 1 108 ? -7.765 -1.922 16.308 1.00 93.31 108 LYS A CA 1
ATOM 779 C C . LYS A 1 108 ? -9.286 -1.805 16.250 1.00 93.31 108 LYS A C 1
ATOM 781 O O . LYS A 1 108 ? -9.955 -2.375 17.102 1.00 93.31 108 LYS A O 1
ATOM 786 N N . ARG A 1 109 ? -9.819 -1.122 15.231 1.00 92.88 109 ARG A N 1
ATOM 787 C CA . ARG A 1 109 ? -11.268 -0.994 15.024 1.00 92.88 109 ARG A CA 1
ATOM 788 C C . ARG A 1 109 ? -11.901 -2.290 14.540 1.00 92.88 109 ARG A C 1
ATOM 790 O O . ARG A 1 109 ? -12.967 -2.663 15.009 1.00 92.88 109 ARG A O 1
ATOM 797 N N . LEU A 1 110 ? -11.254 -2.993 13.616 1.00 94.19 110 LEU A N 1
ATOM 798 C CA . LEU A 1 110 ? -11.780 -4.248 13.075 1.00 94.19 110 LEU A CA 1
ATOM 799 C C . LEU A 1 110 ? -11.806 -5.372 14.118 1.00 94.19 110 LEU A C 1
ATOM 801 O O . LEU A 1 110 ? -12.703 -6.215 14.097 1.00 94.19 110 LEU A O 1
ATOM 805 N N . ARG A 1 111 ? -10.863 -5.363 15.066 1.00 95.69 111 ARG A N 1
ATOM 806 C CA . ARG A 1 111 ? -10.781 -6.337 16.160 1.00 95.69 111 ARG A CA 1
ATOM 807 C C . ARG A 1 111 ? -12.028 -6.325 17.045 1.00 95.69 111 ARG A C 1
ATOM 809 O O . ARG A 1 111 ? -12.408 -7.385 17.532 1.00 95.69 111 ARG A O 1
ATOM 816 N N . GLU A 1 112 ? -12.664 -5.166 17.218 1.00 93.00 112 GLU A N 1
ATOM 817 C CA . GLU A 1 112 ? -13.927 -5.019 17.960 1.00 93.00 112 GLU A CA 1
ATOM 818 C C . GLU A 1 112 ? -15.085 -5.778 17.281 1.00 93.00 112 GLU A C 1
ATOM 820 O O . GLU A 1 112 ? -16.025 -6.194 17.950 1.00 93.00 112 GLU A O 1
ATOM 825 N N . ILE A 1 113 ? -15.006 -5.997 15.962 1.00 93.44 113 ILE A N 1
ATOM 826 C CA . ILE A 1 113 ? -16.005 -6.735 15.173 1.00 93.44 113 ILE A CA 1
ATOM 827 C C . ILE A 1 113 ? -15.656 -8.227 15.126 1.00 93.44 113 ILE A C 1
ATOM 829 O O . ILE A 1 113 ? -16.507 -9.084 15.361 1.00 93.44 113 ILE A O 1
ATOM 833 N N . ASN A 1 114 ? -14.409 -8.559 14.776 1.00 96.06 114 ASN A N 1
ATOM 834 C CA . ASN A 1 114 ? -13.921 -9.933 14.775 1.00 96.06 114 ASN A CA 1
ATOM 835 C C . ASN A 1 114 ? -12.391 -9.978 14.881 1.00 96.06 114 ASN A C 1
ATOM 837 O O . ASN A 1 114 ? -11.681 -9.586 13.955 1.00 96.06 114 ASN A O 1
ATOM 841 N N . ALA A 1 115 ? -11.879 -10.512 15.990 1.00 96.38 115 ALA A N 1
ATOM 842 C CA . ALA A 1 115 ? -10.444 -10.547 16.251 1.00 96.38 115 ALA A CA 1
ATOM 843 C C . ALA A 1 115 ? -9.658 -11.430 15.268 1.00 96.38 115 ALA A C 1
ATOM 845 O O . ALA A 1 115 ? -8.585 -11.027 14.835 1.00 96.38 115 ALA A O 1
ATOM 846 N N . ALA A 1 116 ? -10.181 -12.599 14.886 1.00 97.31 116 ALA A N 1
ATOM 847 C CA . ALA A 1 116 ? -9.472 -13.529 14.004 1.00 97.31 116 ALA A CA 1
ATOM 848 C C . ALA A 1 116 ? -9.258 -12.929 12.606 1.00 97.31 116 ALA A C 1
ATOM 850 O O . ALA A 1 116 ? -8.133 -12.888 12.113 1.00 97.31 116 ALA A O 1
ATOM 851 N N . TRP A 1 117 ? -10.318 -12.384 12.005 1.00 97.56 117 TRP A N 1
ATOM 852 C CA . TRP A 1 117 ? -10.242 -11.734 10.695 1.00 97.56 117 TRP A CA 1
ATOM 853 C C . TRP A 1 117 ? -9.435 -10.436 10.723 1.00 97.56 117 TRP A C 1
ATOM 855 O O . TRP A 1 117 ? -8.764 -10.110 9.746 1.00 97.56 117 TRP A O 1
ATOM 865 N N . ALA A 1 118 ? -9.448 -9.707 11.841 1.00 96.81 118 ALA A N 1
ATOM 866 C CA . ALA A 1 118 ? -8.624 -8.516 11.999 1.00 96.81 118 ALA A CA 1
ATOM 867 C C . ALA A 1 118 ? -7.136 -8.896 12.055 1.00 96.81 118 ALA A C 1
ATOM 869 O O . ALA A 1 118 ? -6.315 -8.276 11.380 1.00 96.81 118 ALA A O 1
ATOM 870 N N . THR A 1 119 ? -6.787 -9.939 12.815 1.00 97.25 119 THR A N 1
ATOM 871 C CA . THR A 1 119 ? -5.417 -10.463 12.870 1.00 97.25 119 THR A CA 1
ATOM 872 C C . THR A 1 119 ? -4.969 -10.945 11.501 1.00 97.25 119 THR A C 1
ATOM 874 O O . THR A 1 119 ? -3.862 -10.610 11.091 1.00 97.25 119 THR A O 1
ATOM 877 N N . LEU A 1 120 ? -5.836 -11.663 10.776 1.00 97.12 120 LEU A N 1
ATOM 878 C CA . LEU A 1 120 ? -5.552 -12.101 9.414 1.00 97.12 120 LEU A CA 1
ATOM 879 C C . LEU A 1 120 ? -5.216 -10.906 8.518 1.00 97.12 120 LEU A C 1
ATOM 881 O O . LEU A 1 120 ? -4.153 -10.914 7.917 1.00 97.12 120 LEU A O 1
ATOM 885 N N . PHE A 1 121 ? -6.053 -9.860 8.519 1.00 97.44 121 PHE A N 1
ATOM 886 C CA . PHE A 1 121 ? -5.825 -8.621 7.766 1.00 97.44 121 PHE A CA 1
ATOM 887 C C . PHE A 1 121 ? -4.458 -7.982 8.062 1.00 97.44 121 PHE A C 1
ATOM 889 O O . PHE A 1 121 ? -3.717 -7.645 7.137 1.00 97.44 121 PHE A O 1
ATOM 896 N N . LEU A 1 122 ? -4.110 -7.811 9.343 1.00 97.44 122 LEU A N 1
ATOM 897 C CA . LEU A 1 122 ? -2.853 -7.163 9.725 1.00 97.44 122 LEU A CA 1
ATOM 898 C C . LEU A 1 122 ? -1.640 -8.035 9.382 1.00 97.44 122 LEU A C 1
ATOM 900 O O . LEU A 1 122 ? -0.653 -7.531 8.848 1.00 97.44 122 LEU A O 1
ATOM 904 N N . ALA A 1 123 ? -1.718 -9.335 9.671 1.00 97.56 123 ALA A N 1
ATOM 905 C CA . ALA A 1 123 ? -0.648 -10.282 9.387 1.00 97.56 123 ALA A CA 1
ATOM 906 C C . ALA A 1 123 ? -0.397 -10.404 7.881 1.00 97.56 123 ALA A C 1
ATOM 908 O O . ALA A 1 123 ? 0.753 -10.406 7.458 1.00 97.56 123 ALA A O 1
ATOM 909 N N . SER A 1 124 ? -1.452 -10.442 7.064 1.00 96.88 124 SER A N 1
ATOM 910 C CA . SER A 1 124 ? -1.328 -10.491 5.609 1.00 96.88 124 SER A CA 1
ATOM 911 C C . SER A 1 124 ? -0.803 -9.181 5.018 1.00 96.88 124 SER A C 1
ATOM 913 O O . SER A 1 124 ? -0.009 -9.219 4.086 1.00 96.88 124 SER A O 1
ATOM 915 N N . ALA A 1 125 ? -1.167 -8.022 5.581 1.00 96.00 125 ALA A N 1
ATOM 916 C CA . ALA A 1 125 ? -0.585 -6.738 5.178 1.00 96.00 125 ALA A CA 1
ATOM 917 C C . ALA A 1 125 ? 0.920 -6.668 5.498 1.00 96.00 125 ALA A C 1
ATOM 919 O O . ALA A 1 125 ? 1.719 -6.240 4.668 1.00 96.00 125 ALA A O 1
ATOM 920 N N . ALA A 1 126 ? 1.320 -7.151 6.679 1.00 96.62 126 ALA A N 1
ATOM 921 C CA . ALA A 1 126 ? 2.727 -7.303 7.047 1.00 96.62 126 ALA A CA 1
ATOM 922 C C . ALA A 1 126 ? 3.464 -8.281 6.128 1.00 96.62 126 ALA A C 1
ATOM 924 O O . ALA A 1 126 ? 4.540 -7.959 5.629 1.00 96.62 126 ALA A O 1
ATOM 925 N N . ALA A 1 127 ? 2.871 -9.446 5.861 1.00 96.88 127 ALA A N 1
ATOM 926 C CA . ALA A 1 127 ? 3.446 -10.436 4.965 1.00 96.88 127 ALA A CA 1
ATOM 927 C C . ALA A 1 127 ? 3.651 -9.859 3.561 1.00 96.88 127 ALA A C 1
ATOM 929 O O . ALA A 1 127 ? 4.742 -9.994 3.019 1.00 96.88 127 ALA A O 1
ATOM 930 N N . TYR A 1 128 ? 2.662 -9.154 3.006 1.00 96.12 128 TYR A N 1
ATOM 931 C CA . TYR A 1 128 ? 2.789 -8.481 1.716 1.00 96.12 128 TYR A CA 1
ATOM 932 C C . TYR A 1 128 ? 3.978 -7.506 1.703 1.00 96.12 128 TYR A C 1
ATOM 934 O O . TYR A 1 128 ? 4.887 -7.647 0.885 1.00 96.12 128 TYR A O 1
ATOM 942 N N . ALA A 1 129 ? 4.032 -6.579 2.666 1.00 95.25 129 ALA A N 1
ATOM 943 C CA . ALA A 1 129 ? 5.081 -5.562 2.732 1.00 95.25 129 ALA A CA 1
ATOM 944 C C . ALA A 1 129 ? 6.490 -6.168 2.866 1.00 95.25 129 ALA A C 1
ATOM 946 O O . ALA A 1 129 ? 7.423 -5.737 2.191 1.00 95.25 129 ALA A O 1
ATOM 947 N N . TYR A 1 130 ? 6.652 -7.188 3.713 1.00 94.69 130 TYR A N 1
ATOM 948 C CA . TYR A 1 130 ? 7.955 -7.809 3.964 1.00 94.69 130 TYR A CA 1
ATOM 949 C C . TYR A 1 130 ? 8.378 -8.817 2.898 1.00 94.69 130 TYR A C 1
ATOM 951 O O . TYR A 1 130 ? 9.570 -9.083 2.758 1.00 94.69 130 TYR A O 1
ATOM 959 N N . THR A 1 131 ? 7.436 -9.368 2.134 1.00 94.75 131 THR A N 1
ATOM 960 C CA . THR A 1 131 ? 7.747 -10.287 1.032 1.00 94.75 131 THR A CA 1
ATOM 961 C C . THR A 1 131 ? 7.863 -9.581 -0.312 1.00 94.75 131 THR A C 1
ATOM 963 O O . THR A 1 131 ? 8.337 -10.195 -1.262 1.00 94.75 131 THR A O 1
ATOM 966 N N . LEU A 1 132 ? 7.554 -8.284 -0.403 1.00 92.81 132 LEU A N 1
ATOM 967 C CA . LEU A 1 132 ? 7.741 -7.494 -1.621 1.00 92.81 132 LEU A CA 1
ATOM 968 C C . LEU A 1 132 ? 9.148 -7.637 -2.244 1.00 92.81 132 LEU A C 1
ATOM 970 O O . LEU A 1 132 ? 9.226 -7.808 -3.456 1.00 92.81 132 LEU A O 1
ATOM 974 N N . PRO A 1 133 ? 10.270 -7.666 -1.489 1.00 91.38 133 PRO A N 1
ATOM 975 C CA . PRO A 1 133 ? 11.601 -7.860 -2.077 1.00 91.38 133 PRO A CA 1
ATOM 976 C C . PRO A 1 133 ? 11.783 -9.192 -2.820 1.00 91.38 133 PRO A C 1
ATOM 978 O O . PRO A 1 133 ? 12.643 -9.295 -3.692 1.00 91.38 133 PRO A O 1
ATOM 981 N N . THR A 1 134 ? 10.973 -10.213 -2.517 1.00 92.19 134 THR A N 1
ATOM 982 C CA . THR A 1 134 ? 11.060 -11.527 -3.176 1.00 92.19 134 THR A CA 1
ATOM 983 C C . THR A 1 134 ? 10.704 -11.477 -4.666 1.00 92.19 134 THR A C 1
ATOM 985 O O . THR A 1 134 ? 11.128 -12.359 -5.415 1.00 92.19 134 THR A O 1
ATOM 988 N N . VAL A 1 135 ? 10.033 -10.415 -5.138 1.00 91.12 135 VAL A N 1
ATOM 989 C CA . VAL A 1 135 ? 9.779 -10.195 -6.574 1.00 91.12 135 VAL A CA 1
ATOM 990 C C . VAL A 1 135 ? 11.073 -10.038 -7.375 1.00 91.12 135 VAL A C 1
ATOM 992 O O . VAL A 1 135 ? 11.123 -10.435 -8.536 1.00 91.12 135 VAL A O 1
ATOM 995 N N . LEU A 1 136 ? 12.149 -9.542 -6.748 1.00 87.56 136 LEU A N 1
ATOM 996 C CA . LEU A 1 136 ? 13.473 -9.427 -7.374 1.00 87.56 136 LEU A CA 1
ATOM 997 C C . LEU A 1 136 ? 14.091 -10.797 -7.677 1.00 87.56 136 LEU A C 1
ATOM 999 O O . LEU A 1 136 ? 14.954 -10.910 -8.541 1.00 87.56 136 LEU A O 1
ATOM 1003 N N . LEU A 1 137 ? 13.633 -11.836 -6.977 1.00 90.88 137 LEU A N 1
ATOM 1004 C CA . LEU A 1 137 ? 14.024 -13.228 -7.185 1.00 90.88 137 LEU A CA 1
ATOM 1005 C C . LEU A 1 137 ? 13.014 -13.986 -8.065 1.00 90.88 137 LEU A C 1
ATOM 1007 O O . LEU A 1 137 ? 13.114 -15.200 -8.209 1.00 90.88 137 LEU A O 1
ATOM 1011 N N . GLY A 1 138 ? 12.022 -13.288 -8.628 1.00 91.25 138 GLY A N 1
ATOM 1012 C CA . GLY A 1 138 ? 10.975 -13.878 -9.460 1.00 91.25 138 GLY A CA 1
ATOM 1013 C C . GLY A 1 138 ? 9.813 -14.512 -8.689 1.00 91.25 138 GLY A C 1
ATOM 1014 O O . GLY A 1 138 ? 8.923 -15.080 -9.318 1.00 91.25 138 GLY A O 1
ATOM 1015 N N . TYR A 1 139 ? 9.761 -14.398 -7.357 1.00 94.50 139 TYR A N 1
ATOM 1016 C CA . TYR A 1 139 ? 8.702 -14.996 -6.532 1.00 94.50 139 TYR A CA 1
ATOM 1017 C C . TYR A 1 139 ? 7.475 -14.083 -6.363 1.00 94.50 139 TYR A C 1
ATOM 1019 O O . TYR A 1 139 ? 7.028 -13.815 -5.249 1.00 94.50 139 TYR A O 1
ATOM 1027 N N . TRP A 1 140 ? 6.903 -13.616 -7.473 1.00 94.69 140 TRP A N 1
ATOM 1028 C CA . TRP A 1 140 ? 5.752 -12.698 -7.505 1.00 94.69 140 TRP A CA 1
ATOM 1029 C C . TRP A 1 140 ? 4.504 -13.227 -6.785 1.00 94.69 140 TRP A C 1
ATOM 1031 O O . TRP A 1 140 ? 3.737 -12.459 -6.206 1.00 94.69 140 TRP A O 1
ATOM 1041 N N . GLN A 1 141 ? 4.329 -14.546 -6.765 1.00 95.62 141 GLN A N 1
ATOM 1042 C CA . GLN A 1 141 ? 3.204 -15.224 -6.129 1.00 95.62 141 GLN A CA 1
ATOM 1043 C C . GLN A 1 141 ? 3.170 -15.078 -4.602 1.00 95.62 141 GLN A C 1
ATOM 1045 O O . GLN A 1 141 ? 2.105 -15.231 -4.013 1.00 95.62 141 GLN A O 1
ATOM 1050 N N . ILE A 1 142 ? 4.308 -14.810 -3.949 1.00 95.94 142 ILE A N 1
ATOM 1051 C CA . ILE A 1 142 ? 4.375 -14.707 -2.484 1.00 95.94 142 ILE A CA 1
ATOM 1052 C C . ILE A 1 142 ? 3.652 -13.441 -1.993 1.00 95.94 142 ILE A C 1
ATOM 1054 O O . ILE A 1 142 ? 2.695 -13.582 -1.224 1.00 95.94 142 ILE A O 1
ATOM 1058 N N . PRO A 1 143 ? 4.028 -12.221 -2.433 1.00 96.25 143 PRO A N 1
ATOM 1059 C CA . PRO A 1 143 ? 3.280 -11.026 -2.067 1.00 96.25 143 PRO A CA 1
ATOM 1060 C C . PRO A 1 143 ? 1.849 -11.064 -2.619 1.00 96.25 143 PRO A C 1
ATOM 1062 O O . PRO A 1 143 ? 0.939 -10.689 -1.889 1.00 96.25 143 PRO A O 1
ATOM 1065 N N . ALA A 1 144 ? 1.612 -11.596 -3.826 1.00 96.94 144 ALA A N 1
ATOM 1066 C CA . ALA A 1 144 ? 0.251 -11.750 -4.357 1.00 96.94 144 ALA A CA 1
ATOM 1067 C C . ALA A 1 144 ? -0.642 -12.573 -3.410 1.00 96.94 144 ALA A C 1
ATOM 1069 O O . ALA A 1 144 ? -1.684 -12.116 -2.960 1.00 96.94 144 ALA A O 1
ATOM 1070 N N . ALA A 1 145 ? -0.193 -13.753 -2.970 1.00 97.88 145 ALA A N 1
ATOM 1071 C CA . ALA A 1 145 ? -0.965 -14.563 -2.027 1.00 97.88 145 ALA A CA 1
ATOM 1072 C C . ALA A 1 145 ? -1.261 -13.820 -0.708 1.00 97.88 145 ALA A C 1
ATOM 1074 O O . ALA A 1 145 ? -2.355 -13.949 -0.153 1.00 97.88 145 ALA A O 1
ATOM 1075 N N . ALA A 1 146 ? -0.310 -13.026 -0.207 1.00 97.31 146 ALA A N 1
ATOM 1076 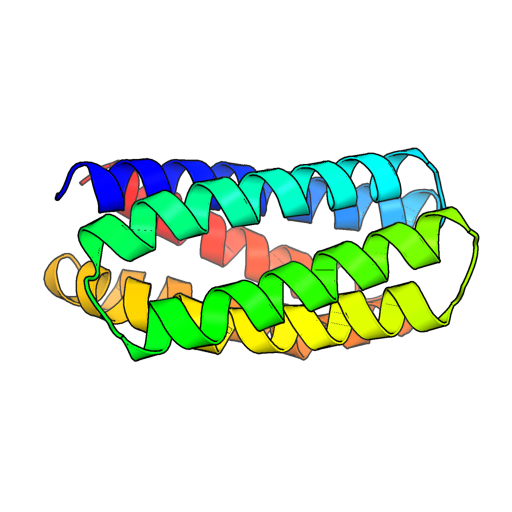C CA . ALA A 1 146 ? -0.524 -12.204 0.978 1.00 97.31 146 ALA A CA 1
ATOM 1077 C C . ALA A 1 146 ? -1.570 -11.095 0.741 1.00 97.31 146 ALA A C 1
ATOM 1079 O O . ALA A 1 146 ? -2.439 -10.890 1.592 1.00 97.31 146 ALA A O 1
ATOM 1080 N N . ASP A 1 147 ? -1.545 -10.414 -0.407 1.00 97.44 147 ASP A N 1
ATOM 1081 C CA . ASP A 1 147 ? -2.550 -9.401 -0.752 1.00 97.44 147 ASP A CA 1
ATOM 1082 C C . ASP A 1 147 ? -3.947 -10.015 -0.939 1.00 97.44 147 ASP A C 1
ATOM 1084 O O . ASP A 1 147 ? -4.917 -9.520 -0.361 1.00 97.44 147 ASP A O 1
ATOM 1088 N N . ALA A 1 148 ? -4.053 -11.171 -1.599 1.00 98.00 148 ALA A N 1
ATOM 1089 C CA . ALA A 1 148 ? -5.304 -11.914 -1.738 1.00 98.00 148 ALA A CA 1
ATOM 1090 C C . ALA A 1 148 ? -5.935 -12.296 -0.383 1.00 98.00 148 ALA A C 1
ATOM 1092 O O . ALA A 1 148 ? -7.151 -12.177 -0.191 1.00 98.00 148 ALA A O 1
ATOM 1093 N N . ILE A 1 149 ? -5.125 -12.717 0.595 1.00 98.06 149 ILE A N 1
ATOM 1094 C CA . ILE A 1 149 ? -5.598 -13.007 1.959 1.00 98.06 149 ILE A CA 1
ATOM 1095 C C . ILE A 1 149 ? -6.111 -11.727 2.634 1.00 98.06 149 ILE A C 1
ATOM 1097 O O . ILE A 1 149 ? -7.183 -11.731 3.252 1.00 98.06 149 ILE A O 1
ATOM 1101 N N . LYS A 1 150 ? -5.384 -10.613 2.483 1.00 97.00 150 LYS A N 1
ATOM 1102 C CA . LYS A 1 150 ? -5.798 -9.297 2.993 1.00 97.00 150 LYS A CA 1
ATOM 1103 C C . LYS A 1 150 ? -7.128 -8.867 2.376 1.00 97.00 150 LYS A C 1
ATOM 1105 O O . LYS A 1 150 ? -8.027 -8.430 3.096 1.00 97.00 150 LYS A O 1
ATOM 1110 N N . LEU A 1 151 ? -7.285 -9.040 1.065 1.00 97.94 151 LEU A N 1
ATOM 1111 C CA . LEU A 1 151 ? -8.515 -8.768 0.328 1.00 97.94 151 LEU A CA 1
ATOM 1112 C C . LEU A 1 151 ? -9.686 -9.603 0.857 1.00 97.94 151 LEU A C 1
ATOM 1114 O O . LEU A 1 151 ? -10.757 -9.054 1.123 1.00 97.94 151 LEU A O 1
ATOM 1118 N N . ALA A 1 152 ? -9.491 -10.905 1.080 1.00 98.06 152 ALA A N 1
ATOM 1119 C CA . ALA A 1 152 ? -10.522 -11.768 1.653 1.00 98.06 152 ALA A CA 1
ATOM 1120 C C . ALA A 1 152 ? -10.979 -11.271 3.037 1.00 98.06 152 ALA A C 1
ATOM 1122 O O . ALA A 1 152 ? -12.183 -11.214 3.311 1.00 98.06 152 ALA A O 1
ATOM 1123 N N . ALA A 1 153 ? -10.041 -10.836 3.885 1.00 97.31 153 ALA A N 1
ATOM 1124 C CA . ALA A 1 153 ? -10.360 -10.256 5.186 1.00 97.31 153 ALA A CA 1
ATOM 1125 C C . ALA A 1 153 ? -11.137 -8.933 5.070 1.00 97.31 153 ALA A C 1
ATOM 1127 O O . ALA A 1 153 ? -12.128 -8.732 5.775 1.00 97.31 153 ALA A O 1
ATOM 1128 N N . LEU A 1 154 ? -10.752 -8.048 4.147 1.00 97.38 154 LEU A N 1
ATOM 1129 C CA . LEU A 1 154 ? -11.477 -6.801 3.880 1.00 97.38 154 LEU A CA 1
ATOM 1130 C C . LEU A 1 154 ? -12.916 -7.063 3.405 1.00 97.38 154 LEU A C 1
ATOM 1132 O O . LEU A 1 154 ? -13.857 -6.439 3.904 1.00 97.38 154 LEU A O 1
ATOM 1136 N N . ILE A 1 155 ? -13.105 -8.021 2.492 1.00 97.50 155 ILE A N 1
ATOM 1137 C CA . ILE A 1 155 ? -14.428 -8.429 1.998 1.00 97.50 155 ILE A CA 1
ATOM 1138 C C . ILE A 1 155 ? -15.283 -8.986 3.138 1.00 97.50 155 ILE A C 1
ATOM 1140 O O . ILE A 1 155 ? -16.468 -8.658 3.224 1.00 97.50 155 ILE A O 1
ATOM 1144 N N . TYR A 1 156 ? -14.701 -9.799 4.025 1.00 97.25 156 TYR A N 1
ATOM 1145 C CA . TYR A 1 156 ? -15.401 -10.297 5.207 1.00 97.25 156 TYR A CA 1
ATOM 1146 C C . TYR A 1 156 ? -15.962 -9.144 6.050 1.00 97.25 156 TYR A C 1
ATOM 1148 O O . TYR A 1 156 ? -17.149 -9.153 6.381 1.00 97.25 156 TYR A O 1
ATOM 1156 N N . PHE A 1 157 ? -15.149 -8.126 6.352 1.00 96.44 157 PHE A N 1
ATOM 1157 C CA . PHE A 1 157 ? -15.597 -6.986 7.156 1.00 96.44 157 PHE A CA 1
ATOM 1158 C C . PHE A 1 157 ? -16.641 -6.122 6.452 1.00 96.44 157 PHE A C 1
ATOM 1160 O O . PHE A 1 157 ? -17.561 -5.651 7.108 1.00 96.44 157 PHE A O 1
ATOM 1167 N N . LEU A 1 158 ? -16.561 -5.939 5.131 1.00 95.31 158 LEU A N 1
ATOM 1168 C CA . LEU A 1 158 ? -17.567 -5.174 4.383 1.00 95.31 158 LEU A CA 1
ATOM 1169 C C . LEU A 1 158 ? -18.959 -5.824 4.365 1.00 95.31 158 LEU A C 1
ATOM 1171 O O . LEU A 1 158 ? -19.949 -5.132 4.113 1.00 95.31 158 LEU A O 1
ATOM 1175 N N . ARG A 1 159 ? -19.036 -7.136 4.615 1.00 93.25 159 ARG A N 1
ATOM 1176 C CA . ARG A 1 159 ? -20.287 -7.902 4.715 1.00 93.25 159 ARG A CA 1
ATOM 1177 C C . ARG A 1 159 ? -20.906 -7.878 6.123 1.00 93.25 159 ARG A C 1
ATOM 1179 O O . ARG A 1 159 ? -21.946 -8.505 6.312 1.00 93.25 159 ARG A O 1
ATOM 1186 N N . ARG A 1 160 ? -20.280 -7.210 7.098 1.00 85.19 160 ARG A N 1
ATOM 1187 C CA . ARG A 1 160 ? -20.715 -7.117 8.504 1.00 85.19 160 ARG A CA 1
ATOM 1188 C C . ARG A 1 160 ? -21.073 -5.680 8.882 1.00 85.19 160 ARG A C 1
ATOM 1190 O O . ARG A 1 160 ? -22.023 -5.522 9.674 1.00 85.19 160 ARG A O 1
#